Protein AF-A0A8J9ZGD3-F1 (afdb_monomer)

Structure (mmCIF, N/CA/C/O backbone):
data_AF-A0A8J9ZGD3-F1
#
_entry.id   AF-A0A8J9ZGD3-F1
#
loop_
_atom_site.group_PDB
_atom_site.id
_atom_site.type_symbol
_atom_site.label_atom_id
_atom_site.label_alt_id
_atom_site.label_comp_id
_atom_site.label_asym_id
_atom_site.label_entity_id
_atom_site.label_seq_id
_atom_site.pdbx_PDB_ins_code
_atom_site.Cartn_x
_atom_site.Cartn_y
_atom_site.Cartn_z
_atom_site.occupancy
_atom_site.B_iso_or_equiv
_atom_site.auth_seq_id
_atom_site.auth_comp_id
_atom_site.auth_asym_id
_atom_site.auth_atom_id
_atom_site.pdbx_PDB_model_num
ATOM 1 N N . MET A 1 1 ? -17.883 -49.110 32.321 1.00 47.91 1 MET A N 1
ATOM 2 C CA . MET A 1 1 ? -16.525 -48.529 32.404 1.00 47.91 1 MET A CA 1
ATOM 3 C C . MET A 1 1 ? -15.868 -48.677 31.040 1.00 47.91 1 MET A C 1
ATOM 5 O O . MET A 1 1 ? -15.633 -49.824 30.711 1.00 47.91 1 MET A O 1
ATOM 9 N N . THR A 1 2 ? -15.644 -47.573 30.299 1.00 40.53 2 THR A N 1
ATOM 10 C CA . THR A 1 2 ? -14.649 -47.339 29.202 1.00 40.53 2 THR A CA 1
ATOM 11 C C . THR A 1 2 ? -15.106 -46.125 28.362 1.00 40.53 2 THR A C 1
ATOM 13 O O . THR A 1 2 ? -16.019 -46.217 27.559 1.00 40.53 2 THR A O 1
ATOM 16 N N . ARG A 1 3 ? -14.757 -44.896 28.770 1.00 52.97 3 ARG A N 1
ATOM 17 C CA . ARG A 1 3 ? -13.699 -44.030 28.192 1.00 52.97 3 ARG A CA 1
ATOM 18 C C . ARG A 1 3 ? -13.852 -43.750 26.685 1.00 52.97 3 ARG A C 1
ATOM 20 O O . ARG A 1 3 ? -13.272 -44.447 25.865 1.00 52.97 3 ARG A O 1
ATOM 27 N N . LEU A 1 4 ? -14.574 -42.673 26.360 1.00 47.28 4 LEU A N 1
ATOM 28 C CA . LEU A 1 4 ? -14.554 -42.025 25.045 1.00 47.28 4 LEU A CA 1
ATOM 29 C C . LEU A 1 4 ? -13.394 -41.004 25.022 1.00 47.28 4 LEU A C 1
ATOM 31 O O . LEU A 1 4 ? -13.260 -40.248 25.990 1.00 47.28 4 LEU A O 1
ATOM 35 N N . PRO A 1 5 ? -12.520 -40.998 24.001 1.00 53.06 5 PRO A N 1
ATOM 36 C CA . PRO A 1 5 ? -11.320 -40.175 24.004 1.00 53.06 5 PRO A CA 1
ATOM 37 C C . PRO A 1 5 ? -11.667 -38.703 23.762 1.00 53.06 5 PRO A C 1
ATOM 39 O O . PRO A 1 5 ? -12.470 -38.357 22.900 1.00 53.06 5 PRO A O 1
ATOM 42 N N . ILE A 1 6 ? -11.032 -37.849 24.559 1.00 58.03 6 ILE A N 1
ATOM 43 C CA . ILE A 1 6 ? -11.048 -36.392 24.458 1.00 58.03 6 ILE A CA 1
ATOM 44 C C . ILE A 1 6 ? -10.538 -36.026 23.061 1.00 58.03 6 ILE A C 1
ATOM 46 O O . ILE A 1 6 ? -9.366 -36.244 22.754 1.00 58.03 6 ILE A O 1
ATOM 50 N N . LEU A 1 7 ? -11.428 -35.509 22.209 1.00 52.94 7 LEU A N 1
ATOM 51 C CA . LEU A 1 7 ? -11.060 -34.931 20.920 1.00 52.94 7 LEU A CA 1
ATOM 52 C C . LEU A 1 7 ? -10.226 -33.677 21.208 1.00 52.94 7 LEU A C 1
ATOM 54 O O . LEU A 1 7 ? -10.750 -32.606 21.512 1.00 52.94 7 LEU A O 1
ATOM 58 N N . LEU A 1 8 ? -8.907 -33.846 21.182 1.00 54.12 8 LEU A N 1
ATOM 59 C CA . LEU A 1 8 ? -7.935 -32.772 21.279 1.00 54.12 8 LEU A CA 1
ATOM 60 C C . LEU A 1 8 ? -8.028 -31.960 19.976 1.00 54.12 8 LEU A C 1
ATOM 62 O O . LEU A 1 8 ? -7.345 -32.251 18.999 1.00 54.12 8 LEU A O 1
ATOM 66 N N . MET A 1 9 ? -8.937 -30.983 19.934 1.00 58.88 9 MET A N 1
ATOM 67 C CA . MET A 1 9 ? -9.000 -29.986 18.865 1.00 58.88 9 MET A CA 1
ATOM 68 C C . MET A 1 9 ? -7.789 -29.064 19.011 1.00 58.88 9 MET A C 1
ATOM 70 O O . MET A 1 9 ? -7.861 -28.003 19.629 1.00 58.88 9 MET A O 1
ATOM 74 N N . THR A 1 10 ? -6.646 -29.498 18.486 1.00 57.44 10 THR A N 1
ATOM 75 C CA . THR A 1 10 ? -5.479 -28.647 18.276 1.00 57.44 10 THR A CA 1
ATOM 76 C C . THR A 1 10 ? -5.855 -27.582 17.253 1.00 57.44 10 THR A C 1
ATOM 78 O O . THR A 1 10 ? -5.851 -27.808 16.045 1.00 57.44 10 THR A O 1
ATOM 81 N N . THR A 1 11 ? -6.224 -26.400 17.738 1.00 58.81 11 THR A N 1
ATOM 82 C CA . THR A 1 11 ? -6.370 -25.216 16.900 1.00 58.81 11 THR A CA 1
ATOM 83 C C . THR A 1 11 ? -4.998 -24.888 16.316 1.00 58.81 11 THR A C 1
ATOM 85 O O . THR A 1 11 ? -4.100 -24.414 17.010 1.00 58.81 11 THR A O 1
ATOM 88 N N . LEU A 1 12 ? -4.808 -25.178 15.024 1.00 54.34 12 LEU A N 1
ATOM 89 C CA . LEU A 1 12 ? -3.681 -24.651 14.264 1.00 54.34 12 LEU A CA 1
ATOM 90 C C . LEU A 1 12 ? -3.814 -23.125 14.253 1.00 54.34 12 LEU A C 1
ATOM 92 O O . LEU A 1 12 ? -4.550 -22.553 13.449 1.00 54.34 12 LEU A O 1
ATOM 96 N N . ALA A 1 13 ? -3.103 -22.457 15.157 1.00 56.44 13 ALA A N 1
ATOM 97 C CA . ALA A 1 13 ? -2.833 -21.039 15.034 1.00 56.44 13 ALA A CA 1
ATOM 98 C C . ALA A 1 13 ? -1.933 -20.856 13.805 1.00 56.44 13 ALA A C 1
ATOM 100 O O . ALA A 1 13 ? -0.713 -21.001 13.878 1.00 56.44 13 ALA A O 1
ATOM 101 N N . VAL A 1 14 ? -2.542 -20.592 12.647 1.00 55.31 14 VAL A N 1
ATOM 102 C CA . VAL A 1 14 ? -1.809 -20.160 11.459 1.00 55.31 14 VAL A CA 1
ATOM 103 C C . VAL A 1 14 ? -1.256 -18.774 11.774 1.00 55.31 14 VAL A C 1
ATOM 105 O O . VAL A 1 14 ? -1.953 -17.768 11.653 1.00 55.31 14 VAL A O 1
ATOM 108 N N . LEU A 1 15 ? 0.003 -18.718 12.206 1.00 48.44 15 LEU A N 1
ATOM 109 C CA . LEU A 1 15 ? 0.791 -17.492 12.207 1.00 48.44 15 LEU A CA 1
ATOM 110 C C . LEU A 1 15 ? 0.955 -17.053 10.744 1.00 48.44 15 LEU A C 1
ATOM 112 O O . LEU A 1 15 ? 1.920 -17.416 10.076 1.00 48.44 15 LEU A O 1
ATOM 116 N N . LYS A 1 16 ? -0.010 -16.284 10.221 1.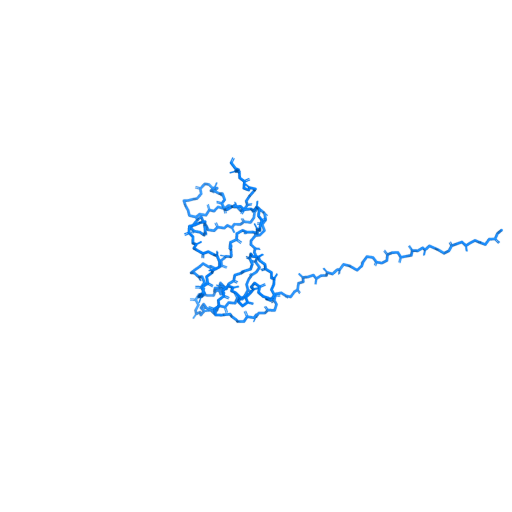00 43.59 16 LYS A N 1
ATOM 117 C CA . LYS A 1 16 ? 0.134 -15.532 8.966 1.00 43.59 16 LYS A CA 1
ATOM 118 C C . LYS A 1 16 ? 1.112 -14.376 9.193 1.00 43.59 16 LYS A C 1
ATOM 120 O O . LYS A 1 16 ? 0.721 -13.218 9.220 1.00 43.59 16 LYS A O 1
ATOM 125 N N . SER A 1 17 ? 2.385 -14.693 9.370 1.00 54.44 17 SER A N 1
ATOM 126 C CA . SER A 1 17 ? 3.452 -13.698 9.409 1.00 54.44 17 SER A CA 1
ATOM 127 C C . SER A 1 17 ? 4.587 -14.178 8.538 1.00 54.44 17 SER A C 1
ATOM 129 O O . SER A 1 17 ? 5.556 -14.739 9.022 1.00 54.44 17 SER A O 1
ATOM 131 N N . ASN A 1 18 ? 4.415 -13.958 7.241 1.00 45.72 18 ASN A N 1
ATOM 132 C CA . ASN A 1 18 ? 5.489 -13.721 6.294 1.00 45.72 18 ASN A CA 1
ATOM 133 C C . ASN A 1 18 ? 4.849 -12.924 5.163 1.00 45.72 18 ASN A C 1
ATOM 135 O O . ASN A 1 18 ? 4.360 -13.496 4.193 1.00 45.72 18 ASN A O 1
ATOM 139 N N . ALA A 1 19 ? 4.813 -11.596 5.306 1.00 52.00 19 ALA A N 1
ATOM 140 C CA . ALA A 1 19 ? 4.814 -10.749 4.125 1.00 52.00 19 ALA A CA 1
ATOM 141 C C . ALA A 1 19 ? 6.133 -11.074 3.418 1.00 52.00 19 ALA A C 1
ATOM 143 O O . ALA A 1 19 ? 7.175 -10.504 3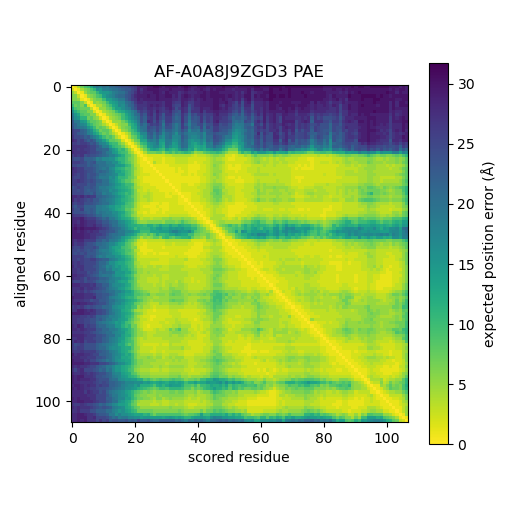.746 1.00 52.00 19 ALA A O 1
ATOM 144 N N . ALA A 1 20 ? 6.110 -12.093 2.555 1.00 49.25 20 ALA A N 1
ATOM 145 C CA . ALA A 1 20 ? 7.186 -12.332 1.622 1.00 49.25 20 ALA A CA 1
ATOM 146 C C . ALA A 1 20 ? 7.437 -10.977 0.965 1.00 49.25 20 ALA A C 1
ATOM 148 O O . ALA A 1 20 ? 6.502 -10.308 0.521 1.00 49.25 20 ALA A O 1
ATOM 149 N N . LEU A 1 21 ? 8.678 -10.510 1.062 1.00 60.59 21 LEU A N 1
ATOM 150 C CA . LEU A 1 21 ? 9.130 -9.226 0.548 1.00 60.59 21 LEU A CA 1
ATOM 151 C C . LEU A 1 21 ? 9.130 -9.303 -0.982 1.00 60.59 21 LEU A C 1
ATOM 153 O O . LEU A 1 21 ? 10.189 -9.285 -1.603 1.00 60.59 21 LEU A O 1
ATOM 157 N N . GLU A 1 22 ? 7.955 -9.461 -1.581 1.00 76.69 22 GLU A N 1
ATOM 158 C CA . GLU A 1 22 ? 7.799 -9.535 -3.019 1.00 76.69 22 GLU A CA 1
ATOM 159 C C . GLU A 1 22 ? 7.922 -8.125 -3.563 1.00 76.69 22 GLU A C 1
ATOM 161 O O . GLU A 1 22 ? 7.152 -7.222 -3.223 1.00 76.69 22 GLU A O 1
ATOM 166 N N . LEU A 1 23 ? 8.966 -7.933 -4.361 1.00 89.50 23 LEU A N 1
ATOM 167 C CA . LEU A 1 23 ? 9.098 -6.754 -5.192 1.00 89.50 23 LEU A CA 1
ATOM 168 C C . LEU A 1 23 ? 7.907 -6.710 -6.143 1.00 89.50 23 LEU A C 1
ATOM 170 O O . LEU A 1 23 ? 7.466 -7.742 -6.642 1.00 89.50 23 LEU A O 1
ATOM 174 N N . CYS A 1 24 ? 7.403 -5.514 -6.398 1.00 91.44 24 CYS A N 1
ATOM 175 C CA . CYS A 1 24 ? 6.221 -5.318 -7.222 1.00 91.44 24 CYS A CA 1
ATOM 176 C C . CYS A 1 24 ? 6.429 -4.158 -8.184 1.00 91.44 24 CYS A C 1
ATOM 178 O O . CYS A 1 24 ? 7.214 -3.240 -7.923 1.00 91.44 24 CYS A O 1
ATOM 180 N N . SER A 1 25 ? 5.692 -4.200 -9.287 1.00 93.06 25 SER A N 1
ATOM 181 C CA . SER A 1 25 ? 5.603 -3.103 -10.250 1.00 93.06 25 SER A CA 1
ATOM 182 C C . SER A 1 25 ? 4.212 -2.473 -10.254 1.00 93.06 25 SER A C 1
ATOM 184 O O . SER A 1 25 ? 4.068 -1.330 -10.679 1.00 93.06 25 SER A O 1
ATOM 186 N N . SER A 1 26 ? 3.191 -3.182 -9.768 1.00 93.44 26 SER A N 1
ATOM 187 C CA . SER A 1 26 ? 1.808 -2.707 -9.722 1.00 93.44 26 SER A CA 1
ATOM 188 C C . SER A 1 26 ? 1.037 -3.268 -8.527 1.00 93.44 26 SER A C 1
ATOM 190 O O . SER A 1 26 ? 1.418 -4.288 -7.949 1.00 93.44 26 SER A O 1
ATOM 192 N N . ASP A 1 27 ? -0.087 -2.636 -8.179 1.00 93.25 27 ASP A N 1
ATOM 193 C CA . ASP A 1 27 ? -0.993 -3.169 -7.157 1.00 93.25 27 ASP A CA 1
ATOM 194 C C . ASP A 1 27 ? -1.548 -4.540 -7.560 1.00 93.25 27 ASP A C 1
ATOM 196 O O . ASP A 1 27 ? -1.793 -5.369 -6.691 1.00 93.25 27 ASP A O 1
ATOM 200 N N . GLN A 1 28 ? -1.695 -4.813 -8.863 1.00 93.75 28 GLN A N 1
ATOM 201 C CA . GLN A 1 28 ? -2.204 -6.095 -9.356 1.00 93.75 28 GLN A CA 1
ATOM 202 C C . GLN A 1 28 ? -1.286 -7.268 -9.016 1.00 93.75 28 GLN A C 1
ATOM 204 O O . GLN A 1 28 ? -1.784 -8.327 -8.639 1.00 93.75 28 GLN A O 1
ATOM 209 N N . ASP A 1 29 ? 0.035 -7.071 -9.055 1.00 91.69 29 ASP A N 1
ATOM 210 C CA . ASP A 1 29 ? 1.002 -8.092 -8.626 1.00 91.69 29 ASP A CA 1
ATOM 211 C C . ASP A 1 29 ? 0.699 -8.520 -7.181 1.00 91.69 29 ASP A C 1
ATOM 213 O O . ASP A 1 29 ? 0.630 -9.702 -6.844 1.00 91.69 29 ASP A O 1
ATOM 217 N N . CYS A 1 30 ? 0.412 -7.531 -6.336 1.00 92.19 30 CYS A N 1
ATOM 218 C CA . CYS A 1 30 ? 0.151 -7.729 -4.921 1.00 92.19 30 CYS A CA 1
ATOM 219 C C . CYS A 1 30 ? -1.257 -8.242 -4.636 1.00 92.19 30 CYS A C 1
ATOM 221 O O . CYS A 1 30 ? -1.424 -9.016 -3.695 1.00 92.19 30 CYS A O 1
ATOM 223 N N . ILE A 1 31 ? -2.253 -7.843 -5.427 1.00 91.06 31 ILE A N 1
ATOM 224 C CA . ILE A 1 31 ? -3.629 -8.337 -5.322 1.00 91.06 31 ILE A CA 1
ATOM 225 C C . ILE A 1 31 ? -3.688 -9.814 -5.704 1.00 91.06 31 ILE A C 1
ATOM 227 O O . ILE A 1 31 ? -4.325 -10.593 -4.996 1.00 91.06 31 ILE A O 1
ATOM 231 N N . HIS A 1 32 ? -2.999 -10.222 -6.771 1.00 88.12 32 HIS A N 1
ATOM 232 C CA . HIS A 1 32 ? -2.927 -11.629 -7.163 1.00 88.12 32 HIS A CA 1
ATOM 233 C C . HIS A 1 32 ? -2.233 -12.490 -6.101 1.00 88.12 32 HIS A C 1
ATOM 235 O O . HIS A 1 32 ? -2.673 -13.609 -5.847 1.00 88.12 32 HIS A O 1
ATOM 241 N N . ALA A 1 33 ? -1.187 -11.965 -5.455 1.00 85.75 33 ALA A N 1
ATOM 242 C CA . ALA A 1 33 ? -0.441 -12.692 -4.430 1.00 85.75 33 ALA A CA 1
ATOM 243 C C . ALA A 1 33 ? -1.141 -12.718 -3.055 1.00 85.75 33 ALA A C 1
ATOM 245 O O . ALA A 1 33 ? -1.119 -13.736 -2.365 1.00 85.75 33 ALA A O 1
ATOM 246 N N . ASN A 1 34 ? -1.755 -11.606 -2.637 1.00 86.12 34 ASN A N 1
ATOM 247 C CA . ASN A 1 34 ? -2.176 -11.387 -1.244 1.00 86.12 34 ASN A CA 1
ATOM 248 C C . ASN A 1 34 ? -3.667 -11.052 -1.072 1.00 86.12 34 ASN A C 1
ATOM 250 O O . ASN A 1 34 ? -4.169 -11.070 0.055 1.00 86.12 34 ASN A O 1
ATOM 254 N N . GLY A 1 35 ? -4.384 -10.780 -2.163 1.00 84.94 35 GLY A N 1
ATOM 255 C CA . GLY A 1 35 ? -5.801 -10.427 -2.167 1.00 84.94 35 GLY A CA 1
ATOM 256 C C . GLY A 1 35 ? -6.082 -8.927 -2.299 1.00 84.94 35 GLY A C 1
ATOM 257 O O . GLY A 1 35 ? -5.200 -8.072 -2.228 1.00 84.94 35 GLY A O 1
ATOM 258 N N . TYR A 1 36 ? -7.359 -8.604 -2.511 1.00 85.31 36 TYR A N 1
ATOM 259 C CA . TYR A 1 36 ? -7.819 -7.226 -2.692 1.00 85.31 36 TYR A CA 1
ATOM 260 C C . TYR A 1 36 ? -7.544 -6.364 -1.448 1.00 85.31 36 TYR A C 1
ATOM 262 O O . TYR A 1 36 ? -7.757 -6.799 -0.316 1.00 85.31 36 TYR A O 1
ATOM 270 N N . GLY A 1 37 ? -7.084 -5.133 -1.665 1.00 82.44 37 GLY A N 1
ATOM 271 C CA . GLY A 1 37 ? -6.625 -4.201 -0.630 1.00 82.44 37 GLY A CA 1
ATOM 272 C C . GLY A 1 37 ? -5.102 -4.182 -0.450 1.00 82.44 37 GLY A C 1
ATOM 273 O O . GLY A 1 37 ? -4.564 -3.201 0.064 1.00 82.44 37 GLY A O 1
ATOM 274 N N . SER A 1 38 ? -4.387 -5.218 -0.902 1.00 90.12 38 SER A N 1
ATOM 275 C CA . SER A 1 38 ? -2.925 -5.176 -0.990 1.00 90.12 38 SER A CA 1
ATOM 276 C C . SER A 1 38 ? -2.463 -4.192 -2.063 1.00 90.12 38 SER A C 1
ATOM 278 O O . SER A 1 38 ? -3.127 -4.016 -3.085 1.00 90.12 38 SER A O 1
ATOM 280 N N . CYS A 1 39 ? -1.324 -3.545 -1.827 1.00 91.50 39 CYS A N 1
ATOM 281 C CA . CYS A 1 39 ? -0.781 -2.540 -2.736 1.00 91.50 39 CYS A CA 1
ATOM 282 C C . CYS A 1 39 ? 0.728 -2.679 -2.916 1.00 91.50 39 CYS A C 1
ATOM 284 O O . CYS A 1 39 ? 1.432 -3.253 -2.076 1.00 91.50 39 CYS A O 1
ATOM 286 N N . CYS A 1 40 ? 1.214 -2.104 -4.006 1.00 93.06 40 CYS A N 1
ATOM 287 C CA . CYS A 1 40 ? 2.617 -1.966 -4.307 1.00 93.06 40 CYS A CA 1
ATOM 288 C C . CYS A 1 40 ? 3.121 -0.620 -3.792 1.00 93.06 40 CYS A C 1
ATOM 290 O O . CYS A 1 40 ? 2.886 0.424 -4.400 1.00 93.06 40 CYS A O 1
ATOM 292 N N . ALA A 1 41 ? 3.816 -0.632 -2.658 1.00 91.75 41 ALA A N 1
ATOM 293 C CA . ALA A 1 41 ? 4.247 0.590 -1.990 1.00 91.75 41 ALA A CA 1
ATOM 294 C C . ALA A 1 41 ? 5.729 0.534 -1.598 1.00 91.75 41 ALA A C 1
ATOM 296 O O . ALA A 1 41 ? 6.244 -0.526 -1.227 1.00 91.75 41 ALA A O 1
ATOM 297 N N . PRO A 1 42 ? 6.438 1.675 -1.634 1.00 89.50 42 PRO A N 1
ATOM 298 C CA . PRO A 1 42 ? 7.837 1.740 -1.252 1.00 89.50 42 PRO A CA 1
ATOM 299 C C . PRO A 1 42 ? 8.054 1.306 0.200 1.00 89.50 42 PRO A C 1
ATOM 301 O O . PRO A 1 4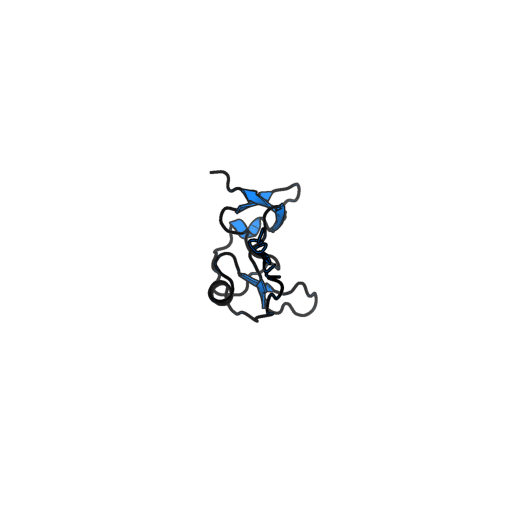2 ? 7.202 1.486 1.082 1.00 89.50 42 PRO A O 1
ATOM 304 N N . ARG A 1 43 ? 9.229 0.738 0.479 1.00 85.19 43 ARG A N 1
ATOM 305 C CA . ARG A 1 43 ? 9.717 0.542 1.851 1.00 85.19 43 ARG A CA 1
ATOM 306 C C . ARG A 1 43 ? 9.894 1.878 2.560 1.00 85.19 43 ARG A C 1
ATOM 308 O O . ARG A 1 43 ? 10.286 2.860 1.943 1.00 85.19 43 ARG A O 1
ATOM 315 N N . VAL A 1 44 ? 9.687 1.879 3.879 1.00 76.25 44 VAL A N 1
ATOM 316 C CA . VAL A 1 44 ? 10.046 3.009 4.748 1.00 76.25 44 VAL A CA 1
ATOM 317 C C . VAL A 1 44 ? 11.572 3.015 4.902 1.00 76.25 44 VAL A C 1
ATOM 319 O O . VAL A 1 44 ? 12.112 2.561 5.903 1.00 76.25 44 VAL A O 1
ATOM 322 N N . SER A 1 45 ? 12.279 3.423 3.852 1.00 71.44 45 SER A N 1
ATOM 323 C CA . SER A 1 45 ? 13.733 3.562 3.831 1.00 71.44 45 SER A CA 1
ATOM 324 C C . SER A 1 45 ? 14.081 4.914 3.227 1.00 71.44 45 SER A C 1
ATOM 326 O O . SER A 1 45 ? 13.624 5.242 2.135 1.00 71.44 45 SER A O 1
ATOM 328 N N . LEU A 1 46 ? 14.894 5.688 3.947 1.00 61.91 46 LEU A N 1
ATOM 329 C CA . LEU A 1 46 ? 15.297 7.046 3.570 1.00 61.91 46 LEU A CA 1
ATOM 330 C C . LEU A 1 46 ? 16.164 7.094 2.301 1.00 61.91 46 LEU A C 1
ATOM 332 O O . LEU A 1 46 ? 16.238 8.139 1.666 1.00 61.91 46 LEU A O 1
ATOM 336 N N . PHE A 1 47 ? 16.811 5.983 1.929 1.00 65.88 47 PHE A N 1
ATOM 337 C CA . PHE A 1 47 ? 17.873 5.982 0.913 1.00 65.88 47 PHE A CA 1
ATOM 338 C C . PHE A 1 47 ? 17.576 5.138 -0.332 1.00 65.88 47 PHE A C 1
ATOM 340 O O . PHE A 1 47 ? 18.302 5.237 -1.315 1.00 65.88 47 PHE A O 1
ATOM 347 N N . SER A 1 48 ? 16.531 4.305 -0.317 1.00 64.56 48 SER A N 1
ATOM 348 C CA . SER A 1 48 ? 16.118 3.539 -1.499 1.00 64.56 48 SER A CA 1
ATOM 349 C C . SER A 1 48 ? 14.676 3.047 -1.334 1.00 64.56 48 SER A C 1
ATOM 351 O O . SER A 1 48 ? 14.444 2.050 -0.635 1.00 64.56 48 SER A O 1
ATOM 353 N N . PRO A 1 49 ? 13.685 3.753 -1.910 1.00 75.75 49 PRO A N 1
ATOM 354 C CA . PRO A 1 49 ? 12.285 3.359 -1.844 1.00 75.75 49 PRO A CA 1
ATOM 355 C C . PRO A 1 49 ? 12.038 2.193 -2.805 1.00 75.75 49 PRO A C 1
ATOM 357 O O . PRO A 1 49 ? 11.504 2.356 -3.897 1.00 75.75 49 PRO A O 1
ATOM 360 N N . VAL A 1 50 ? 12.453 0.996 -2.398 1.00 87.62 50 VAL A N 1
ATOM 361 C CA . VAL A 1 50 ? 12.186 -0.229 -3.153 1.00 87.62 50 VAL A CA 1
ATOM 362 C C . VAL A 1 50 ? 10.703 -0.584 -2.994 1.00 87.62 50 VAL A C 1
ATOM 364 O O . VAL A 1 50 ? 10.258 -0.754 -1.849 1.00 87.62 50 VAL A O 1
ATOM 367 N N . PRO A 1 51 ? 9.928 -0.667 -4.089 1.00 91.31 51 PRO A N 1
ATOM 368 C CA . PRO A 1 51 ? 8.520 -1.022 -4.034 1.00 91.31 51 PRO A CA 1
ATOM 369 C C . PRO A 1 51 ? 8.355 -2.494 -3.677 1.00 91.31 51 PRO A C 1
ATOM 371 O O . PRO A 1 51 ? 9.058 -3.365 -4.191 1.00 91.31 51 PRO A O 1
ATOM 374 N N . GLN A 1 52 ? 7.430 -2.760 -2.765 1.00 92.00 52 GLN A N 1
ATOM 375 C CA . GLN A 1 52 ? 7.108 -4.108 -2.332 1.00 92.00 52 GLN A CA 1
ATOM 376 C C . GLN A 1 52 ? 5.612 -4.259 -2.107 1.00 92.00 52 GLN A C 1
ATOM 378 O O . GLN A 1 52 ? 4.917 -3.288 -1.778 1.00 92.00 52 GLN A O 1
ATOM 383 N N . CYS A 1 53 ? 5.144 -5.495 -2.190 1.00 91.50 53 CYS A N 1
ATOM 384 C CA . CYS A 1 53 ? 3.799 -5.814 -1.777 1.00 91.50 53 CYS A CA 1
ATOM 385 C C . CYS A 1 53 ? 3.629 -5.589 -0.281 1.00 91.50 53 CYS A C 1
ATOM 387 O O . CYS A 1 53 ? 4.411 -6.047 0.560 1.00 91.50 53 CYS A O 1
ATOM 389 N N . LYS A 1 54 ? 2.588 -4.834 0.043 1.00 90.56 54 LYS A N 1
ATOM 390 C CA . LYS A 1 54 ? 2.168 -4.541 1.403 1.00 90.56 54 LYS A CA 1
ATOM 391 C C . LYS A 1 54 ? 0.703 -4.938 1.574 1.00 90.56 54 LYS A C 1
ATOM 393 O O . LYS A 1 54 ? -0.079 -4.838 0.625 1.00 90.56 54 LYS A O 1
ATOM 398 N N . PRO A 1 55 ? 0.329 -5.430 2.765 1.00 91.44 55 PRO A N 1
ATOM 399 C CA . PRO A 1 55 ? -1.057 -5.752 3.060 1.00 91.44 55 PRO A CA 1
ATOM 400 C C . PRO A 1 55 ? -1.901 -4.477 3.142 1.00 91.44 55 PRO A C 1
ATOM 402 O O . PRO A 1 55 ? -1.376 -3.385 3.379 1.00 91.44 55 PRO A O 1
ATOM 405 N N . ALA A 1 56 ? -3.214 -4.641 2.997 1.00 89.94 56 ALA A N 1
ATOM 406 C CA . ALA A 1 56 ? -4.174 -3.579 3.263 1.00 89.94 56 ALA A CA 1
ATOM 407 C C . ALA A 1 56 ? -4.047 -3.052 4.701 1.00 89.94 56 ALA A C 1
ATOM 409 O O . ALA A 1 56 ? -3.722 -3.798 5.630 1.00 89.94 56 ALA A O 1
ATOM 410 N N . THR A 1 57 ? -4.346 -1.772 4.904 1.00 90.50 57 THR A N 1
ATOM 411 C CA . THR A 1 57 ? -4.265 -1.147 6.227 1.00 90.50 57 THR A CA 1
ATOM 412 C C . THR A 1 57 ? -5.462 -1.547 7.092 1.00 90.50 57 THR A C 1
ATOM 414 O O . THR A 1 57 ? -6.621 -1.344 6.726 1.00 90.50 57 THR A O 1
ATOM 417 N N . GLU A 1 58 ? -5.176 -2.118 8.260 1.00 92.00 58 GLU A N 1
ATOM 418 C CA . GLU A 1 58 ? -6.183 -2.610 9.205 1.00 92.00 58 GLU A CA 1
ATOM 419 C C . GLU A 1 58 ? -6.984 -1.482 9.877 1.00 92.00 58 GLU A C 1
ATOM 421 O O . GLU A 1 58 ? -6.540 -0.335 9.985 1.00 92.00 58 GLU A O 1
ATOM 426 N N . GLY A 1 59 ? -8.149 -1.835 10.428 1.00 93.38 59 GLY A N 1
ATOM 427 C CA . GLY A 1 59 ? -8.971 -0.931 11.231 1.00 93.38 59 GLY A CA 1
ATOM 428 C C . GLY A 1 59 ? -8.206 -0.303 12.401 1.00 93.38 59 GLY A C 1
ATOM 429 O O . GLY A 1 59 ? -7.438 -0.954 13.106 1.00 93.38 59 GLY A O 1
ATOM 430 N N . GLY A 1 60 ? -8.404 0.998 12.598 1.00 92.38 60 GLY A N 1
ATOM 431 C CA . GLY A 1 60 ? -7.764 1.803 13.637 1.00 92.38 60 GLY A CA 1
ATOM 432 C C . GLY A 1 60 ? -6.314 2.208 13.349 1.00 92.38 60 GLY A C 1
ATOM 433 O O . GLY A 1 60 ? -5.784 3.057 14.075 1.00 92.38 60 GLY A O 1
ATOM 434 N N . LYS A 1 61 ? -5.669 1.655 12.311 1.00 93.00 61 LYS A N 1
ATOM 435 C CA . LYS A 1 61 ? -4.300 2.019 11.912 1.00 93.00 61 LYS A CA 1
ATOM 436 C C . LYS A 1 61 ? -4.275 3.324 11.123 1.00 93.00 61 LYS A C 1
ATOM 438 O O . LYS A 1 61 ? -5.277 3.733 10.541 1.00 93.00 61 LYS A O 1
ATOM 443 N N . VAL A 1 62 ? -3.114 3.978 11.134 1.00 92.06 62 VAL A N 1
ATOM 444 C CA . VAL A 1 62 ? -2.873 5.240 10.423 1.00 92.06 62 VAL A CA 1
ATOM 445 C C . VAL A 1 62 ? -2.922 5.017 8.916 1.00 92.06 62 VAL A C 1
ATOM 447 O O . VAL A 1 62 ? -2.378 4.039 8.414 1.00 92.06 62 VAL A O 1
ATOM 450 N N . CYS A 1 63 ? -3.525 5.962 8.209 1.00 91.44 63 CYS A N 1
ATOM 451 C CA . CYS A 1 63 ? -3.607 6.001 6.754 1.00 91.44 63 CYS A CA 1
ATOM 452 C C . CYS A 1 63 ? -3.407 7.442 6.258 1.00 91.44 63 CYS A C 1
ATOM 454 O O . CYS A 1 63 ? -3.569 8.398 7.022 1.00 91.44 63 CYS A O 1
ATOM 456 N N . PHE A 1 64 ? -3.054 7.609 4.983 1.00 90.19 64 PHE A N 1
ATOM 457 C CA . PHE A 1 64 ? -3.013 8.926 4.341 1.00 90.19 64 PHE A CA 1
ATOM 458 C C . PHE A 1 64 ? -4.382 9.254 3.757 1.00 90.19 64 PHE A C 1
ATOM 460 O O . PHE A 1 64 ? -4.902 8.459 2.976 1.00 90.19 64 PHE A O 1
ATOM 467 N N . LEU A 1 65 ? -4.932 10.427 4.085 1.00 89.56 65 LEU A N 1
ATOM 468 C CA . LEU A 1 65 ? -6.242 10.863 3.577 1.00 89.56 65 LEU A CA 1
ATOM 469 C C . LEU A 1 65 ? -6.263 10.972 2.050 1.00 89.56 65 LEU A C 1
ATOM 471 O O . LEU A 1 65 ? -7.262 10.641 1.424 1.00 89.56 65 LEU A O 1
ATOM 475 N N . GLU A 1 66 ? -5.130 11.344 1.454 1.00 85.25 66 GLU A N 1
ATOM 476 C CA . GLU A 1 66 ? -4.951 11.407 0.000 1.00 85.25 66 GLU A CA 1
ATOM 477 C C . GLU A 1 66 ? -5.161 10.045 -0.682 1.00 85.25 66 GLU A C 1
ATOM 479 O O . GLU A 1 66 ? -5.512 9.983 -1.856 1.00 85.25 66 GLU A O 1
ATOM 484 N N . SER A 1 67 ? -5.007 8.938 0.056 1.00 77.69 67 SER A N 1
ATOM 485 C CA . SER A 1 67 ? -5.247 7.591 -0.478 1.00 77.69 67 SER A CA 1
ATOM 486 C C . SER A 1 67 ? -6.703 7.369 -0.872 1.00 77.69 67 SER A C 1
ATOM 488 O O . SER A 1 67 ? -6.950 6.554 -1.752 1.00 77.69 67 SER A O 1
ATOM 490 N N . ASN A 1 68 ? -7.654 8.097 -0.272 1.00 79.88 68 ASN A N 1
ATOM 491 C CA . ASN A 1 68 ? -9.066 8.020 -0.662 1.00 79.88 68 ASN A CA 1
ATOM 492 C C . ASN A 1 68 ? -9.307 8.597 -2.069 1.00 79.88 68 ASN A C 1
ATOM 494 O O . ASN A 1 68 ? -10.268 8.216 -2.726 1.00 79.88 68 ASN A O 1
ATOM 498 N N . ASN A 1 69 ? -8.437 9.501 -2.535 1.00 82.25 69 ASN A N 1
ATOM 499 C CA . ASN A 1 69 ? -8.552 10.154 -3.842 1.00 82.25 69 ASN A CA 1
ATOM 500 C C . ASN A 1 69 ? -7.690 9.483 -4.917 1.00 82.25 69 ASN A C 1
ATOM 502 O O . ASN A 1 69 ? -7.731 9.876 -6.084 1.00 82.25 69 ASN A O 1
ATOM 506 N N . MET A 1 70 ? -6.866 8.507 -4.536 1.00 79.69 70 MET A N 1
ATOM 507 C CA . MET A 1 70 ? -6.011 7.814 -5.484 1.00 79.69 70 MET A CA 1
ATOM 508 C C . MET A 1 70 ? -6.778 6.693 -6.186 1.00 79.69 70 MET A C 1
ATOM 510 O O . MET A 1 70 ? -7.508 5.947 -5.533 1.00 79.69 70 MET A O 1
ATOM 514 N N . PRO A 1 71 ? -6.588 6.524 -7.507 1.00 85.06 71 PRO A N 1
ATOM 515 C CA . PRO A 1 71 ? -7.144 5.380 -8.207 1.00 85.06 71 PRO A CA 1
ATOM 516 C C . PRO A 1 71 ? -6.542 4.101 -7.622 1.00 85.06 71 PRO A C 1
ATOM 518 O O . PRO A 1 71 ? -5.324 3.984 -7.503 1.00 85.06 71 PRO A O 1
ATOM 521 N N . TYR A 1 72 ? -7.399 3.150 -7.273 1.00 84.50 72 TYR A N 1
ATOM 522 C CA . TYR A 1 72 ? -7.005 1.818 -6.838 1.00 84.50 72 TYR A CA 1
ATOM 523 C C . TYR A 1 72 ? -7.796 0.780 -7.643 1.00 84.50 72 TYR A C 1
ATOM 525 O O . TYR A 1 72 ? -9.018 0.923 -7.748 1.00 84.50 72 TYR A O 1
ATOM 533 N N . PRO A 1 73 ? -7.151 -0.265 -8.193 1.00 91.25 73 PRO A N 1
ATOM 534 C CA . PRO A 1 73 ? -5.710 -0.557 -8.159 1.00 91.25 73 PRO A CA 1
ATOM 535 C C . PRO A 1 73 ? -4.860 0.379 -9.039 1.00 91.25 73 PRO A C 1
ATOM 537 O O . PRO A 1 73 ? -5.295 0.797 -10.112 1.00 91.25 73 PRO A O 1
ATOM 540 N N . MET A 1 74 ? -3.623 0.662 -8.627 1.00 90.12 74 MET A N 1
ATOM 541 C CA . MET A 1 74 ? -2.619 1.362 -9.433 1.00 90.12 74 MET A CA 1
ATOM 542 C C . MET A 1 74 ? -1.819 0.404 -10.329 1.00 90.12 74 MET A C 1
ATOM 544 O O . MET A 1 74 ? -1.397 -0.676 -9.919 1.00 90.12 74 MET A O 1
ATOM 548 N N . ASN A 1 75 ? -1.520 0.845 -11.553 1.00 92.62 75 ASN A N 1
ATOM 549 C CA . ASN A 1 75 ? -0.640 0.154 -12.509 1.00 92.62 75 ASN A CA 1
ATOM 550 C C . ASN A 1 75 ? 0.857 0.482 -12.324 1.00 92.62 75 ASN A C 1
ATOM 552 O O . ASN A 1 75 ? 1.669 0.205 -13.204 1.00 92.62 75 ASN A O 1
ATOM 556 N N . ARG A 1 76 ? 1.206 1.124 -11.209 1.00 89.56 76 ARG A N 1
ATO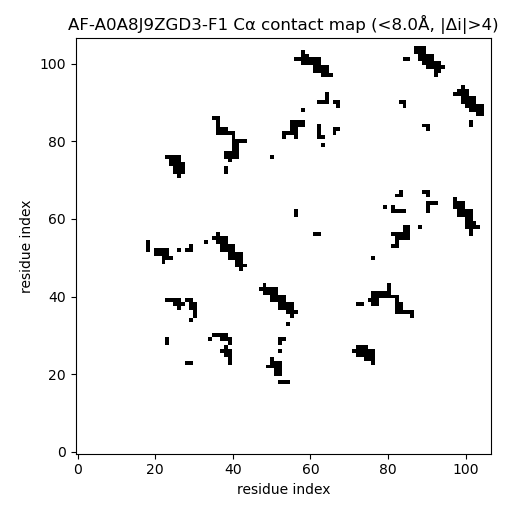M 557 C CA . ARG A 1 76 ? 2.556 1.547 -10.827 1.00 89.56 76 ARG A CA 1
ATOM 558 C C . ARG A 1 76 ? 2.673 1.516 -9.302 1.00 89.56 76 ARG A C 1
ATOM 560 O O . ARG A 1 76 ? 1.632 1.522 -8.643 1.00 89.56 76 ARG A O 1
ATOM 567 N N . PRO A 1 77 ? 3.885 1.571 -8.726 1.00 88.62 77 PRO A N 1
ATOM 568 C CA . PRO A 1 77 ? 4.024 1.717 -7.287 1.00 88.62 77 PRO A CA 1
ATOM 569 C C . PRO A 1 77 ? 3.390 3.022 -6.795 1.00 88.62 77 PRO A C 1
ATOM 571 O O . PRO A 1 77 ? 3.568 4.086 -7.400 1.00 88.62 77 PRO A O 1
ATOM 574 N N . GLY A 1 78 ? 2.657 2.933 -5.689 1.00 85.38 78 GLY A N 1
ATOM 575 C CA . GLY A 1 78 ? 2.035 4.078 -5.042 1.00 85.38 78 GLY A CA 1
ATOM 576 C C . GLY A 1 78 ? 3.072 5.042 -4.447 1.00 85.38 78 GLY A C 1
ATOM 577 O O . GLY A 1 78 ? 4.162 4.624 -4.049 1.00 85.38 78 GLY A O 1
ATOM 578 N N . PRO A 1 79 ? 2.749 6.342 -4.339 1.00 83.44 79 PRO A N 1
ATOM 579 C CA . PRO A 1 79 ? 3.655 7.339 -3.766 1.00 83.44 79 PRO A CA 1
ATOM 580 C C . PRO A 1 79 ? 3.780 7.232 -2.238 1.00 83.44 79 PRO A C 1
ATOM 582 O O . PRO A 1 79 ? 4.711 7.785 -1.654 1.00 83.44 79 P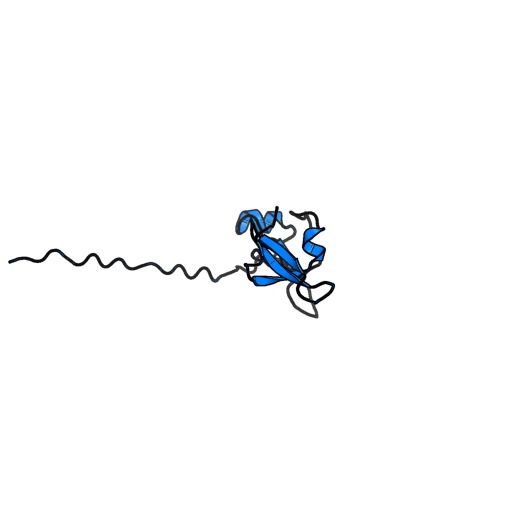RO A O 1
ATOM 585 N N . PHE A 1 80 ? 2.847 6.544 -1.573 1.00 86.12 80 PHE A N 1
ATOM 586 C CA . PHE A 1 80 ? 2.808 6.435 -0.118 1.00 86.12 80 PHE A CA 1
ATOM 587 C C . PHE A 1 80 ? 3.364 5.104 0.369 1.00 86.12 80 PHE A C 1
ATOM 589 O O . PHE A 1 80 ? 3.178 4.058 -0.240 1.00 86.12 80 PHE A O 1
ATOM 596 N N . PHE A 1 81 ? 3.984 5.132 1.545 1.00 87.88 81 PHE A N 1
ATOM 597 C CA . PHE A 1 81 ? 4.512 3.934 2.195 1.00 87.88 81 PHE A CA 1
ATOM 598 C C . PHE A 1 81 ? 3.426 3.054 2.842 1.00 87.88 81 PHE A C 1
ATOM 600 O O . PHE A 1 81 ? 3.755 2.006 3.399 1.00 87.88 81 PHE A O 1
ATOM 607 N N . ILE A 1 82 ? 2.161 3.476 2.831 1.00 88.56 82 ILE A N 1
ATOM 608 C CA . ILE A 1 82 ? 1.034 2.801 3.486 1.00 88.56 82 ILE A CA 1
ATOM 609 C C . ILE A 1 82 ? -0.012 2.487 2.416 1.00 88.56 82 ILE A C 1
ATOM 611 O O . ILE A 1 82 ? -0.317 3.350 1.596 1.00 88.56 82 ILE A O 1
ATOM 615 N N . CYS A 1 83 ? -0.549 1.268 2.434 1.00 89.75 83 CYS A N 1
ATOM 616 C CA . CYS A 1 83 ? -1.609 0.861 1.516 1.00 89.75 83 CYS A CA 1
ATOM 617 C C . CYS A 1 83 ? -2.970 1.460 1.889 1.00 89.75 83 CYS A C 1
ATOM 619 O O . CYS A 1 83 ? -3.166 1.887 3.033 1.00 89.75 83 CYS A O 1
ATOM 621 N N . PRO A 1 84 ? -3.942 1.447 0.961 1.00 89.19 84 PRO A N 1
ATOM 622 C CA . PRO A 1 84 ? -5.329 1.759 1.276 1.00 89.19 84 PRO A CA 1
ATOM 623 C C . PRO A 1 84 ? -5.858 0.942 2.460 1.00 89.19 84 PRO A C 1
ATOM 625 O O . PRO A 1 84 ? -5.326 -0.117 2.809 1.00 89.19 84 PRO A O 1
ATOM 628 N N . CYS A 1 85 ? -6.916 1.442 3.091 1.00 90.19 85 CYS A N 1
ATOM 629 C CA . CYS A 1 85 ? -7.615 0.691 4.122 1.00 90.19 85 CYS A CA 1
ATOM 630 C C . CYS A 1 85 ? -8.193 -0.613 3.552 1.00 90.19 85 CYS A C 1
ATOM 632 O O . CYS A 1 85 ? -8.549 -0.683 2.376 1.00 90.19 85 CYS A O 1
ATOM 634 N N . ALA A 1 86 ? -8.280 -1.647 4.389 1.00 89.25 86 ALA A N 1
ATOM 635 C CA . ALA A 1 86 ? -8.900 -2.913 4.011 1.00 89.25 86 ALA A CA 1
ATOM 636 C C . ALA A 1 86 ? -10.363 -2.729 3.569 1.00 89.25 86 ALA A C 1
ATOM 638 O O . ALA A 1 86 ? -11.014 -1.743 3.914 1.00 89.25 86 ALA A O 1
ATOM 639 N N . SER A 1 87 ? -10.890 -3.698 2.820 1.00 86.12 87 SER A N 1
ATOM 640 C CA . SER A 1 87 ? -12.267 -3.677 2.314 1.00 86.12 87 SER A CA 1
ATOM 641 C C . SER A 1 87 ? -13.293 -3.339 3.406 1.00 86.12 87 SER A C 1
ATOM 643 O O . SER A 1 87 ? -13.260 -3.909 4.496 1.00 86.12 87 SER A O 1
ATOM 645 N N . GLY A 1 88 ? -14.215 -2.419 3.103 1.00 87.06 88 GLY A N 1
ATOM 646 C CA . GLY A 1 88 ? -15.234 -1.928 4.044 1.00 87.06 88 GLY A CA 1
ATOM 647 C C . GLY A 1 88 ? -14.739 -0.866 5.034 1.00 87.06 88 GLY A C 1
ATOM 648 O O . GLY A 1 88 ? -15.514 -0.393 5.869 1.00 87.06 88 GLY A O 1
ATOM 649 N N . LEU A 1 89 ? -13.468 -0.468 4.942 1.00 89.81 89 LEU A N 1
ATOM 650 C CA . LEU A 1 89 ? -12.892 0.626 5.711 1.00 89.81 89 LEU A CA 1
ATOM 651 C C . LEU A 1 89 ? -12.54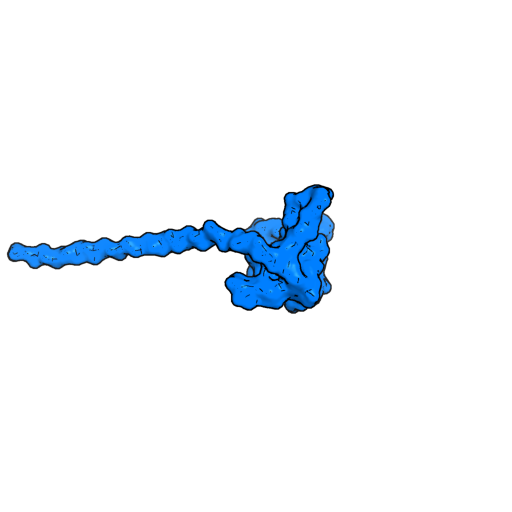8 1.815 4.805 1.00 89.81 89 LEU A C 1
ATOM 653 O O . LEU A 1 89 ? -12.266 1.667 3.619 1.00 89.81 89 LEU A O 1
ATOM 657 N N . GLU A 1 90 ? -12.528 3.003 5.391 1.00 90.69 90 GLU A N 1
ATOM 658 C CA . GLU A 1 90 ? -12.102 4.247 4.754 1.00 90.69 90 GLU A CA 1
ATOM 659 C C . GLU A 1 90 ? -11.140 5.001 5.670 1.00 90.69 90 GLU A C 1
ATOM 661 O O . GLU A 1 90 ? -11.223 4.911 6.902 1.00 90.69 90 GLU A O 1
ATOM 666 N N . CYS A 1 91 ? -10.214 5.760 5.078 1.00 91.50 91 CYS A N 1
ATOM 667 C CA . CYS A 1 91 ? -9.327 6.613 5.847 1.00 91.50 91 CYS A CA 1
ATOM 668 C C . CYS A 1 91 ? -10.077 7.836 6.387 1.00 91.50 91 CYS A C 1
ATOM 670 O O . CYS A 1 91 ? -10.404 8.754 5.638 1.00 91.50 91 CYS A O 1
ATOM 672 N N . ARG A 1 92 ? -10.325 7.880 7.700 1.00 92.75 92 ARG A N 1
ATOM 673 C CA . ARG A 1 92 ? -11.066 8.966 8.361 1.00 92.75 92 ARG A CA 1
ATOM 674 C C . ARG A 1 92 ? -10.126 9.931 9.065 1.00 92.75 92 ARG A C 1
ATOM 676 O O . ARG A 1 92 ? -9.248 9.509 9.815 1.00 92.75 92 ARG A O 1
ATOM 683 N N . ARG A 1 93 ? -10.322 11.236 8.867 1.00 90.69 93 ARG A N 1
ATOM 684 C CA 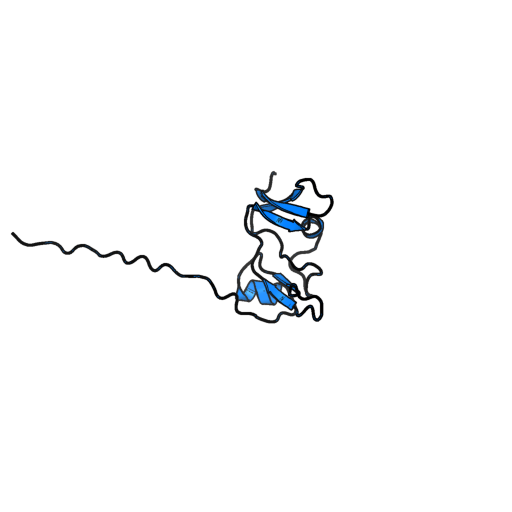. ARG A 1 93 ? -9.475 12.284 9.460 1.00 90.69 93 ARG A CA 1
ATOM 685 C C . ARG A 1 93 ? -9.470 12.201 10.988 1.00 90.69 93 ARG A C 1
ATOM 687 O O . ARG A 1 93 ? -10.527 12.169 11.611 1.00 90.69 93 ARG A O 1
ATOM 694 N N . VAL A 1 94 ? -8.275 12.246 11.583 1.00 87.56 94 VAL A N 1
ATOM 695 C CA . VAL A 1 94 ? -8.088 12.319 13.042 1.00 87.56 94 VAL A CA 1
ATOM 696 C C . VAL A 1 94 ? -7.121 13.448 13.404 1.00 87.56 94 VAL A C 1
ATOM 698 O O . VAL A 1 94 ? -5.929 13.238 13.586 1.00 87.56 94 VAL A O 1
ATOM 701 N N . GLY A 1 95 ? -7.623 14.684 13.460 1.00 78.56 95 GLY A N 1
ATOM 702 C CA . GLY A 1 95 ? -6.882 15.861 13.948 1.00 78.56 95 GLY A CA 1
ATOM 703 C C . GLY A 1 95 ? -5.734 16.382 13.065 1.00 78.56 95 GLY A C 1
ATOM 704 O O . GLY A 1 95 ? -5.438 17.570 13.120 1.00 78.56 95 GLY A O 1
ATOM 705 N N . HIS A 1 96 ? -5.115 15.550 12.224 1.00 82.31 96 HIS A N 1
ATOM 706 C CA . HIS A 1 96 ? -4.043 15.938 11.303 1.00 82.31 96 HIS A CA 1
ATOM 707 C C . HIS A 1 96 ? -4.592 16.208 9.885 1.00 82.31 96 HIS A C 1
ATOM 709 O O . HIS A 1 96 ? -5.485 15.483 9.439 1.00 82.31 96 HIS A O 1
ATOM 715 N N . PRO A 1 97 ? -4.072 17.201 9.134 1.00 83.44 97 PRO A N 1
ATOM 716 C CA . PRO A 1 97 ? -4.623 17.571 7.825 1.00 83.44 97 PRO A CA 1
ATOM 717 C C . PRO A 1 97 ? -4.459 16.493 6.746 1.00 83.44 97 PRO A C 1
ATOM 719 O O . PRO A 1 97 ? -5.285 16.426 5.841 1.00 83.44 97 PRO A O 1
ATOM 722 N N . VAL A 1 98 ? -3.425 15.648 6.851 1.00 86.38 98 VAL A N 1
ATOM 723 C CA . VAL A 1 98 ? -3.076 14.636 5.829 1.00 86.38 98 VAL A CA 1
ATOM 724 C C . VAL A 1 98 ? -3.139 13.188 6.323 1.00 86.38 98 VAL A C 1
ATOM 726 O O . VAL A 1 98 ? -3.041 12.263 5.520 1.00 86.38 98 VAL A O 1
ATOM 729 N N . LEU A 1 99 ? -3.312 12.973 7.633 1.00 89.88 99 LEU A N 1
ATOM 730 C CA . LEU A 1 99 ? -3.368 11.635 8.228 1.00 89.88 99 LEU A CA 1
ATOM 731 C C . LEU A 1 99 ? -4.760 11.350 8.783 1.00 89.88 99 LEU A C 1
ATOM 733 O O . LEU A 1 99 ? -5.419 12.209 9.374 1.00 89.88 99 LEU A O 1
ATOM 737 N N . GLY A 1 100 ? -5.178 10.107 8.612 1.00 93.44 100 GLY A N 1
ATOM 738 C CA . GLY A 1 100 ? -6.400 9.564 9.163 1.00 93.44 100 GLY A CA 1
ATOM 739 C C . GLY A 1 100 ? -6.158 8.246 9.884 1.00 93.44 100 GLY A C 1
ATOM 740 O O . GLY A 1 100 ? -5.020 7.810 10.079 1.00 93.44 100 GLY A O 1
ATOM 741 N N . ARG A 1 101 ? -7.255 7.599 10.262 1.00 94.38 101 ARG A N 1
ATOM 742 C CA . ARG A 1 101 ? -7.277 6.198 10.670 1.00 94.38 101 ARG A CA 1
ATOM 743 C C . ARG A 1 101 ? -8.321 5.439 9.876 1.00 94.38 101 ARG A C 1
ATOM 745 O O . ARG A 1 101 ? -9.396 5.976 9.617 1.00 94.38 101 ARG A O 1
ATOM 752 N N . CYS A 1 102 ? -8.016 4.195 9.533 1.00 93.06 102 CYS A N 1
ATOM 753 C CA . CYS A 1 102 ? -8.980 3.329 8.872 1.00 93.06 102 CYS A CA 1
ATOM 754 C C . CYS A 1 102 ? -10.151 3.053 9.817 1.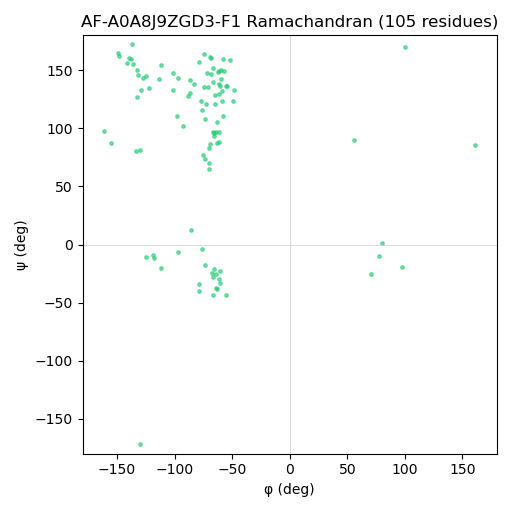00 93.06 102 CYS A C 1
ATOM 756 O O . CYS A 1 102 ? -9.962 2.547 10.924 1.00 93.06 102 CYS A O 1
ATOM 758 N N . GLY A 1 103 ? -11.357 3.408 9.401 1.00 92.81 103 GLY A N 1
ATOM 759 C CA . GLY A 1 103 ? -12.587 3.167 10.149 1.00 92.81 103 GLY A CA 1
ATOM 760 C C . GLY A 1 103 ? -13.696 2.683 9.223 1.00 92.81 103 GLY A C 1
ATOM 761 O O . GLY A 1 103 ? -13.495 2.682 8.014 1.00 92.81 103 GLY A O 1
ATOM 762 N N . PRO A 1 104 ? -14.852 2.272 9.764 1.00 90.31 104 PRO A N 1
ATOM 763 C CA . PRO A 1 104 ? -15.981 1.837 8.949 1.00 90.31 104 PRO A CA 1
ATOM 764 C C . PRO A 1 104 ? -16.373 2.918 7.942 1.00 90.31 104 PRO A C 1
ATOM 766 O O . PRO A 1 104 ? -16.439 4.095 8.316 1.00 90.31 104 PRO A O 1
ATOM 769 N N . GLN A 1 105 ? -16.644 2.508 6.703 1.00 81.81 105 GLN A N 1
ATOM 770 C CA . GLN A 1 105 ? -17.291 3.366 5.713 1.00 81.81 105 GLN A CA 1
ATOM 771 C C . GLN A 1 105 ? -18.653 3.805 6.256 1.00 81.81 105 GL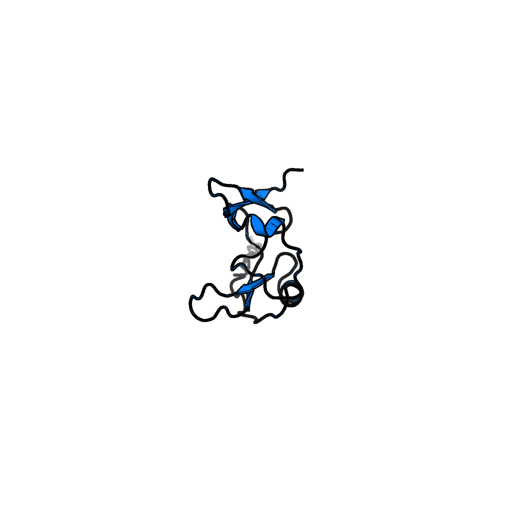N A C 1
ATOM 773 O O . GLN A 1 105 ? -19.476 2.975 6.646 1.00 81.81 105 GLN A O 1
ATOM 778 N N . THR A 1 106 ? -18.876 5.112 6.330 1.00 71.06 106 THR A N 1
ATOM 779 C CA . THR A 1 106 ? -20.192 5.674 6.638 1.00 71.06 106 THR A CA 1
ATOM 780 C C . THR A 1 106 ? -20.824 6.058 5.312 1.00 71.06 106 THR A C 1
ATOM 782 O O . THR A 1 106 ? -20.306 6.952 4.650 1.00 71.06 106 THR A O 1
ATOM 785 N N . ASN A 1 107 ? -21.869 5.328 4.921 1.00 55.19 107 ASN A N 1
ATOM 786 C CA . ASN A 1 107 ? -22.704 5.653 3.762 1.00 55.19 107 ASN A CA 1
ATOM 787 C C . ASN A 1 107 ? -23.416 6.992 3.990 1.00 55.19 107 ASN A C 1
ATOM 789 O O . ASN A 1 107 ? -23.916 7.175 5.127 1.00 55.19 107 ASN A O 1
#

Sequence (107 aa):
MTRLPILLMTTLAVLKSNAALELCSSDQDCIHANGYGSCCAPRVSLFSPVPQCKPATEGGKVCFLESNNMPYPMNRPGPFFICPCASGLECRRVGHPVLGRCGPQTN

Foldseek 3Di:
DDDDDDPPPPPPPPPPPDLPFAQDFWQVVLCVVPNPQWTFEFAPDPPDRGTGIDHHAEAFDKDWLCQVVDDPGGNGYDPDRHTHHPPQWHFADDPDPTMGGTDGDDD

Secondary structure (DSSP, 8-state):
----------------------B-SSHHHHHHHH-TT-EEEE-S-SS---EEEEPPBPTTSEEEGGGGGS-SS-SS--SSSSPPBPTTEEEEE-SSSSEEEEEE---

Solvent-accessible surface area (backbone atoms only — not comparable to full-atom values): 6314 Å² total; per-residue (Å²): 141,84,87,81,80,81,82,78,80,76,77,79,78,76,79,89,76,71,82,63,82,40,71,40,62,16,11,59,61,20,24,75,75,73,33,86,36,22,22,11,20,24,46,97,44,98,85,59,63,54,35,21,41,39,65,36,29,51,79,72,37,80,29,51,40,66,53,78,76,48,76,77,79,34,87,40,56,47,95,45,70,65,37,48,37,28,86,72,35,34,51,38,77,61,97,43,97,57,37,14,26,13,35,76,63,79,131

Nearest PDB structures (foldseek):
  1imt-assembly1_A  TM=7.628E-01  e=7.199E-05  Dendraspis polylepis polylepis

Mean predicted aligned error: 10.63 Å

Radius of gyration: 18.66 Å; Cα contacts (8 Å, |Δi|>4): 214; chains: 1; bounding box: 41×66×45 Å

Organism: Branchiostoma lanceolatum (NCBI:txid7740)

InterPro domains:
  IPR009523 Prokineticin [PTHR18821] (7-105)
  IPR023569 Prokineticin domain [PF06607] (6-94)

pLDDT: mean 80.02, std 15.37, range [40.53, 94.38]